Protein AF-A0A527Z3F0-F1 (afdb_monomer)

Radius of gyration: 15.31 Å; Cα contacts (8 Å, |Δi|>4): 81; chains: 1; bounding box: 34×33×38 Å

Foldseek 3Di:
DPVVDDLVVVLVVVVVVQVPDPDDDDDDACSVVSDDFADDDLVQDDAPVLVVDPPVRNHDCSSVQFDQCAPPDDSNPRDPDDDSGD

Secondary structure (DSSP, 8-state):
--TTS-HHHHHHHHHHHHHTSSS-----TTGGGTPPPP---GGG---HHHHHHTTT---SGGG-SPP--STTSGGGGS-SS--S--

pLDDT: mean 94.68, std 6.05, range [62.88, 98.44]

Sequence (86 aa):
TRPGGDPERTAK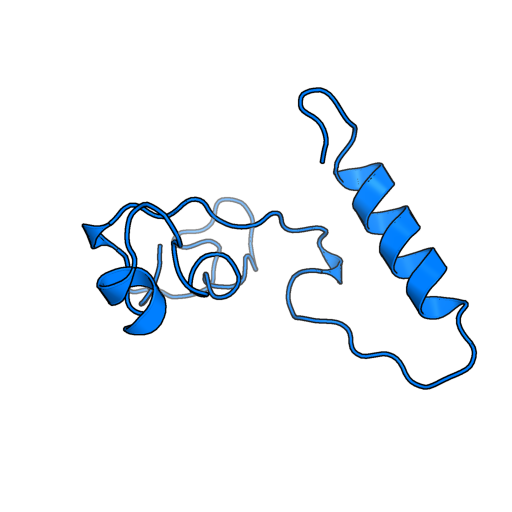FSIALLSCLRGSICLYQGEELGLEEAELAFEDLRDPYGIRFWPGFKGRDGCRTPMVWEKGANNAGFSTGKPWLP

Mean predicted aligned error: 3.44 Å

Structure (mmCIF, N/CA/C/O backbone):
data_AF-A0A527Z3F0-F1
#
_entry.id   AF-A0A527Z3F0-F1
#
loop_
_atom_site.group_PDB
_atom_site.id
_atom_site.type_symbol
_atom_site.label_atom_id
_atom_site.label_alt_id
_atom_site.label_comp_id
_atom_site.label_asym_id
_atom_site.label_entity_id
_atom_site.label_seq_id
_atom_site.pdbx_PDB_ins_code
_atom_site.Cartn_x
_atom_site.Cartn_y
_atom_site.Cartn_z
_atom_site.occupancy
_atom_site.B_iso_or_equiv
_atom_site.auth_seq_id
_atom_site.auth_comp_id
_atom_site.auth_asym_id
_atom_site.auth_atom_id
_atom_site.pdbx_PDB_model_num
ATOM 1 N N . THR A 1 1 ? 14.803 2.401 0.379 1.00 62.88 1 THR A N 1
ATOM 2 C CA . THR A 1 1 ? 15.958 3.284 0.061 1.00 62.88 1 THR A CA 1
ATOM 3 C C . THR A 1 1 ? 17.179 2.838 0.852 1.00 62.88 1 THR A C 1
ATOM 5 O O . THR A 1 1 ? 17.026 2.046 1.773 1.00 62.88 1 THR A O 1
ATOM 8 N N . ARG A 1 2 ? 18.408 3.247 0.489 1.00 72.50 2 ARG A N 1
ATOM 9 C CA . ARG A 1 2 ? 19.569 2.953 1.359 1.00 72.50 2 ARG A CA 1
ATOM 10 C C . ARG A 1 2 ? 19.339 3.614 2.728 1.00 72.50 2 ARG A C 1
ATOM 12 O O . ARG A 1 2 ? 18.804 4.724 2.736 1.00 72.50 2 ARG A O 1
ATOM 19 N N . PRO A 1 3 ? 19.757 2.995 3.846 1.00 69.62 3 PRO A N 1
ATOM 20 C CA . PRO A 1 3 ? 19.730 3.656 5.148 1.00 69.62 3 PRO A CA 1
ATOM 21 C C . PRO A 1 3 ? 20.411 5.032 5.070 1.00 69.62 3 PRO A C 1
ATOM 23 O O . PRO A 1 3 ? 21.529 5.133 4.563 1.00 69.62 3 PRO A O 1
ATOM 26 N N . GLY A 1 4 ? 19.718 6.089 5.507 1.00 72.31 4 GLY A N 1
ATOM 27 C CA . GLY A 1 4 ? 20.194 7.480 5.425 1.00 72.31 4 GLY A CA 1
ATOM 28 C C . GLY A 1 4 ? 19.988 8.185 4.075 1.00 72.31 4 GLY A C 1
ATOM 29 O O . GLY A 1 4 ? 20.495 9.288 3.888 1.00 72.31 4 GLY A O 1
ATOM 30 N N . GLY A 1 5 ? 19.282 7.567 3.123 1.00 84.25 5 GLY A N 1
ATOM 31 C CA . GLY A 1 5 ? 18.851 8.221 1.883 1.00 84.25 5 GLY A CA 1
ATOM 32 C C . GLY A 1 5 ? 17.650 9.155 2.075 1.00 84.25 5 GLY A C 1
ATOM 33 O O . GLY A 1 5 ? 17.099 9.248 3.165 1.00 84.25 5 GLY A O 1
ATOM 34 N N . ASP A 1 6 ? 17.234 9.811 0.990 1.00 91.75 6 ASP A N 1
ATOM 35 C CA . ASP A 1 6 ? 16.026 10.648 0.910 1.00 91.75 6 ASP A CA 1
ATOM 36 C C . ASP A 1 6 ? 14.910 9.860 0.184 1.00 91.75 6 ASP A C 1
ATOM 38 O O . ASP A 1 6 ? 14.957 9.721 -1.052 1.00 91.75 6 ASP A O 1
ATOM 42 N N . PRO A 1 7 ? 13.947 9.267 0.922 1.00 90.38 7 PRO A N 1
ATOM 43 C CA . PRO A 1 7 ? 12.869 8.473 0.335 1.00 90.38 7 PRO A CA 1
ATOM 44 C C . PRO A 1 7 ? 11.951 9.294 -0.560 1.00 90.38 7 PRO A C 1
ATOM 46 O O . PRO A 1 7 ? 11.599 8.838 -1.646 1.00 90.38 7 PRO A O 1
ATOM 49 N N . GLU A 1 8 ? 11.641 10.529 -0.164 1.00 92.75 8 GLU A N 1
ATOM 50 C CA . GLU A 1 8 ? 10.730 11.406 -0.896 1.00 92.75 8 GLU A CA 1
ATOM 51 C C . GLU A 1 8 ? 11.297 11.756 -2.275 1.00 92.75 8 GLU A C 1
ATOM 53 O O . GLU A 1 8 ? 10.617 11.628 -3.300 1.00 92.75 8 GLU A O 1
ATOM 58 N N . ARG A 1 9 ? 12.576 12.145 -2.330 1.00 94.62 9 ARG A N 1
ATOM 59 C CA . ARG A 1 9 ? 13.250 12.418 -3.604 1.00 94.62 9 ARG A CA 1
ATOM 60 C C . ARG A 1 9 ? 13.315 11.176 -4.485 1.00 94.62 9 ARG A C 1
ATOM 62 O O . ARG A 1 9 ? 13.139 11.281 -5.701 1.00 94.62 9 ARG A O 1
ATOM 69 N N . THR A 1 10 ? 13.568 10.015 -3.886 1.00 94.00 10 THR A N 1
ATOM 70 C CA . THR A 1 10 ? 13.644 8.746 -4.620 1.00 94.00 10 THR A CA 1
ATOM 71 C C . THR A 1 10 ? 12.285 8.363 -5.210 1.00 94.00 10 THR A C 1
ATOM 73 O O . THR A 1 10 ? 12.226 7.999 -6.385 1.00 94.00 10 THR A O 1
ATOM 76 N N . ALA A 1 11 ? 11.196 8.496 -4.447 1.00 95.31 11 ALA A N 1
ATOM 77 C CA . ALA A 1 11 ? 9.837 8.207 -4.903 1.00 95.31 11 ALA A CA 1
ATOM 78 C C . ALA A 1 11 ? 9.440 9.099 -6.091 1.00 95.31 11 ALA A C 1
ATOM 80 O O . ALA A 1 11 ? 9.079 8.595 -7.157 1.00 95.31 11 ALA A O 1
ATOM 81 N N . LYS A 1 12 ? 9.626 10.421 -5.959 1.00 96.06 12 LYS A N 1
ATOM 82 C CA . LYS A 1 12 ? 9.329 11.386 -7.033 1.00 96.06 12 LYS A CA 1
ATOM 83 C C . LYS A 1 12 ? 10.121 11.093 -8.306 1.00 96.06 12 LYS A C 1
ATOM 85 O O . LYS A 1 12 ? 9.556 11.094 -9.398 1.00 96.06 12 LYS A O 1
ATOM 90 N N . PHE A 1 13 ? 11.422 10.823 -8.176 1.00 96.62 13 PHE A N 1
ATOM 91 C CA . PHE A 1 13 ? 12.262 10.490 -9.326 1.00 96.62 13 PHE A CA 1
ATOM 92 C C . PHE A 1 13 ? 11.828 9.183 -10.002 1.00 96.62 13 PHE A C 1
ATOM 94 O O . PHE A 1 13 ? 11.784 9.119 -11.228 1.00 96.62 13 PHE A O 1
ATOM 101 N N . SER A 1 14 ? 11.475 8.160 -9.221 1.00 96.06 14 SER A N 1
ATOM 102 C CA . SER A 1 14 ? 11.085 6.846 -9.748 1.00 96.06 14 SER A CA 1
ATOM 103 C C . SER A 1 14 ? 9.798 6.920 -10.571 1.00 96.06 14 SER A C 1
ATOM 105 O O . SER A 1 14 ? 9.757 6.395 -11.683 1.00 96.06 14 SER A O 1
ATOM 107 N N . ILE A 1 15 ? 8.782 7.644 -10.087 1.00 96.38 15 ILE A N 1
ATOM 108 C CA . ILE A 1 15 ? 7.529 7.858 -10.832 1.00 96.38 15 ILE A CA 1
ATOM 109 C C . ILE A 1 15 ? 7.761 8.716 -12.077 1.00 96.38 15 ILE A C 1
ATOM 111 O O . ILE A 1 15 ? 7.207 8.415 -13.137 1.00 96.38 15 ILE A O 1
ATOM 115 N N . ALA A 1 16 ? 8.602 9.753 -11.985 1.00 97.38 16 ALA A N 1
ATOM 116 C CA . ALA A 1 16 ? 8.957 10.571 -13.143 1.00 97.38 16 ALA A CA 1
ATOM 117 C C . ALA A 1 16 ? 9.652 9.732 -14.227 1.00 97.38 16 ALA A C 1
ATOM 119 O O . ALA A 1 16 ? 9.306 9.830 -15.401 1.00 97.38 16 ALA A O 1
ATOM 120 N N . LEU A 1 17 ? 10.587 8.862 -13.833 1.00 97.69 17 LEU A N 1
ATOM 121 C CA . LEU A 1 17 ? 11.263 7.947 -14.746 1.00 97.69 17 LEU A CA 1
ATOM 122 C C . LEU A 1 17 ? 10.278 6.962 -15.390 1.00 97.69 17 LEU A C 1
ATOM 124 O O . LEU A 1 17 ? 10.279 6.843 -16.614 1.00 97.69 17 LEU A O 1
ATOM 128 N N . LEU A 1 18 ? 9.429 6.301 -14.591 1.00 97.81 18 LEU A N 1
ATOM 129 C CA . LEU A 1 18 ? 8.405 5.369 -15.079 1.00 97.81 18 LEU A CA 1
ATOM 130 C C . LEU A 1 18 ? 7.476 6.044 -16.100 1.00 97.81 18 LEU A C 1
ATOM 132 O O . LEU A 1 18 ? 7.214 5.479 -17.159 1.00 97.81 18 LEU A O 1
ATOM 136 N N . SER A 1 19 ? 7.043 7.274 -15.816 1.00 97.12 19 SER A N 1
ATOM 137 C CA . SER A 1 19 ? 6.140 8.055 -16.675 1.00 97.12 19 SER A CA 1
ATOM 138 C C . SER A 1 19 ? 6.784 8.525 -17.985 1.00 97.12 19 SER A C 1
ATOM 140 O O . SER A 1 19 ? 6.076 8.822 -18.943 1.00 97.12 19 SER A O 1
ATOM 142 N N . CYS A 1 20 ? 8.116 8.594 -18.050 1.00 97.75 20 CYS A N 1
ATOM 143 C CA . CYS A 1 20 ? 8.849 8.963 -19.264 1.00 97.75 20 CYS A CA 1
ATOM 144 C C . CYS A 1 20 ? 9.090 7.779 -20.213 1.00 97.75 20 CYS A C 1
ATOM 146 O O . CYS A 1 20 ? 9.567 7.979 -21.333 1.00 97.75 20 CYS A O 1
ATOM 148 N N . LEU A 1 21 ? 8.796 6.544 -19.795 1.00 98.06 21 LEU A N 1
ATOM 149 C CA . LEU A 1 21 ? 8.918 5.378 -20.662 1.00 98.06 21 LEU A CA 1
ATOM 150 C C . LEU A 1 21 ? 7.803 5.377 -21.715 1.00 98.06 21 LEU A C 1
ATOM 152 O O . LEU A 1 21 ? 6.651 5.706 -21.442 1.00 98.06 21 LEU A O 1
ATOM 156 N N . ARG A 1 22 ? 8.128 4.967 -22.946 1.00 98.44 22 ARG A N 1
ATOM 157 C CA . ARG A 1 22 ? 7.127 4.842 -24.012 1.00 98.44 22 ARG A CA 1
ATOM 158 C C . ARG A 1 22 ? 6.204 3.656 -23.731 1.00 98.44 22 ARG A C 1
ATOM 160 O O . ARG A 1 22 ? 6.567 2.516 -24.013 1.00 98.44 22 ARG A O 1
ATOM 167 N N . GLY A 1 23 ? 4.988 3.933 -23.283 1.00 98.12 23 GLY A N 1
ATOM 168 C CA . GLY A 1 23 ? 3.946 2.929 -23.091 1.00 98.12 23 GLY A CA 1
ATOM 169 C C . GLY A 1 23 ? 2.886 3.396 -22.104 1.00 98.12 23 GLY A C 1
ATOM 170 O O . GLY A 1 23 ? 2.952 4.505 -21.581 1.00 98.12 23 GLY A O 1
ATOM 171 N N . SER A 1 24 ? 1.899 2.541 -21.856 1.00 98.00 24 SER A N 1
ATOM 172 C CA . SER A 1 24 ? 1.009 2.710 -20.709 1.00 98.00 24 SER A CA 1
ATOM 173 C C . SER A 1 24 ? 1.762 2.369 -19.425 1.00 98.00 24 SER A C 1
ATOM 175 O O . SER A 1 24 ? 2.619 1.485 -19.428 1.00 98.00 24 SER A O 1
ATOM 177 N N . ILE A 1 25 ? 1.412 3.041 -18.332 1.00 98.06 25 ILE A N 1
ATOM 178 C CA . ILE A 1 25 ? 1.975 2.775 -17.008 1.00 98.06 25 ILE A CA 1
ATOM 179 C C . ILE A 1 25 ? 0.899 2.213 -16.082 1.00 98.06 25 ILE A C 1
ATOM 181 O O . ILE A 1 25 ? -0.278 2.559 -16.197 1.00 98.06 25 ILE A O 1
ATOM 185 N N . CYS A 1 26 ? 1.320 1.365 -15.152 1.00 98.00 26 CYS A N 1
ATOM 186 C CA . CYS A 1 26 ? 0.539 1.025 -13.972 1.00 98.00 26 CYS A CA 1
ATOM 187 C C . CYS A 1 26 ? 1.162 1.756 -12.787 1.00 98.00 26 CYS A C 1
ATOM 189 O O . CYS A 1 26 ? 2.376 1.693 -12.611 1.00 98.00 26 CYS A O 1
ATOM 191 N N . LEU A 1 27 ? 0.326 2.435 -12.008 1.00 97.19 27 LEU A N 1
ATOM 192 C CA . LEU A 1 27 ? 0.697 3.062 -10.746 1.00 97.19 27 LEU A CA 1
ATOM 193 C C . LEU A 1 27 ? -0.121 2.383 -9.648 1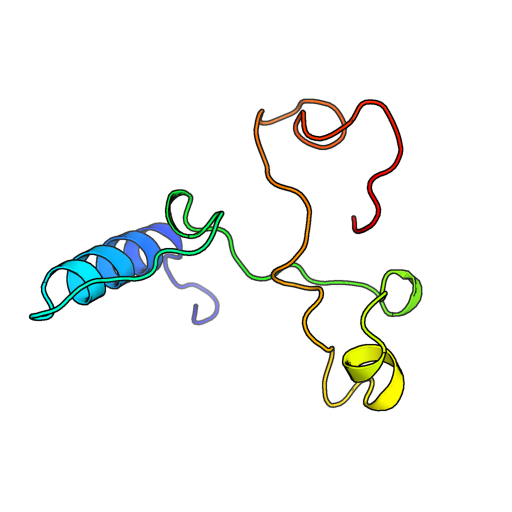.00 97.19 27 LEU A C 1
ATOM 195 O O . LEU A 1 27 ? -1.343 2.267 -9.777 1.00 97.19 27 LEU A O 1
ATOM 199 N N . TYR A 1 28 ? 0.550 1.877 -8.623 1.00 98.06 28 TYR A N 1
ATOM 200 C CA . TYR A 1 28 ? -0.076 1.180 -7.510 1.00 98.06 28 TYR A CA 1
ATOM 201 C C . TYR A 1 28 ? -0.490 2.157 -6.405 1.00 98.06 28 TYR A C 1
ATOM 203 O O . TYR A 1 28 ? 0.132 3.198 -6.211 1.00 98.06 28 TYR A O 1
ATOM 211 N N . GLN A 1 29 ? -1.564 1.821 -5.686 1.00 98.12 29 GLN A N 1
ATOM 212 C CA . GLN A 1 29 ? -2.113 2.672 -4.629 1.00 98.12 29 GLN A CA 1
ATOM 213 C C . GLN A 1 29 ? -1.060 2.969 -3.549 1.00 98.12 29 GLN A C 1
ATOM 215 O O . GLN A 1 29 ? -0.474 2.053 -2.975 1.00 98.12 29 GLN A O 1
ATOM 220 N N . GLY A 1 30 ? -0.820 4.249 -3.276 1.00 96.75 30 GLY A N 1
ATOM 221 C CA . GLY A 1 30 ? 0.180 4.703 -2.316 1.00 96.75 30 GLY A CA 1
ATOM 222 C C . GLY A 1 30 ? 1.552 5.002 -2.925 1.00 96.75 30 GLY A C 1
ATOM 223 O O . GLY A 1 30 ? 2.339 5.707 -2.289 1.00 96.75 30 GLY A O 1
ATOM 224 N N . GLU A 1 31 ? 1.844 4.570 -4.158 1.00 96.75 31 GLU A N 1
ATOM 225 C CA . GLU A 1 31 ? 3.074 4.983 -4.848 1.00 96.75 31 GLU A CA 1
ATOM 226 C C . GLU A 1 31 ? 3.070 6.496 -5.093 1.00 96.75 31 GLU A C 1
ATOM 228 O O . GLU A 1 31 ? 4.091 7.153 -4.903 1.00 96.75 31 GLU A O 1
ATOM 233 N N . GLU A 1 32 ? 1.911 7.081 -5.411 1.00 95.50 32 GLU A N 1
ATOM 234 C CA . GLU A 1 32 ? 1.739 8.527 -5.588 1.00 95.50 32 GLU A CA 1
ATOM 235 C C . GLU A 1 32 ? 2.043 9.336 -4.320 1.00 95.50 32 GLU A C 1
ATOM 237 O O . GLU A 1 32 ? 2.407 10.510 -4.404 1.00 95.50 32 GLU A O 1
ATOM 242 N N . LEU A 1 33 ? 1.919 8.699 -3.153 1.00 95.44 33 LEU A N 1
ATOM 243 C CA . LEU A 1 33 ? 2.247 9.267 -1.847 1.00 95.44 33 LEU A CA 1
ATOM 244 C C . LEU A 1 33 ? 3.688 8.948 -1.418 1.00 95.44 33 LEU A C 1
ATOM 246 O O . LEU A 1 33 ? 4.149 9.463 -0.401 1.00 95.44 33 LEU A O 1
ATOM 250 N N . GLY A 1 34 ? 4.400 8.107 -2.175 1.00 94.88 34 GLY A N 1
ATOM 251 C CA . GLY A 1 34 ? 5.736 7.630 -1.834 1.00 94.88 34 GLY A CA 1
ATOM 252 C C . GLY A 1 34 ? 5.766 6.748 -0.585 1.00 94.88 34 GLY A C 1
ATOM 253 O O . GLY A 1 34 ? 6.734 6.831 0.171 1.00 94.88 34 GLY A O 1
ATOM 254 N N . LEU A 1 35 ? 4.717 5.949 -0.343 1.00 95.19 35 LEU A N 1
ATOM 255 C CA . LEU A 1 35 ? 4.671 5.043 0.808 1.00 95.19 35 LEU A CA 1
ATOM 256 C C . LEU A 1 35 ? 5.785 3.991 0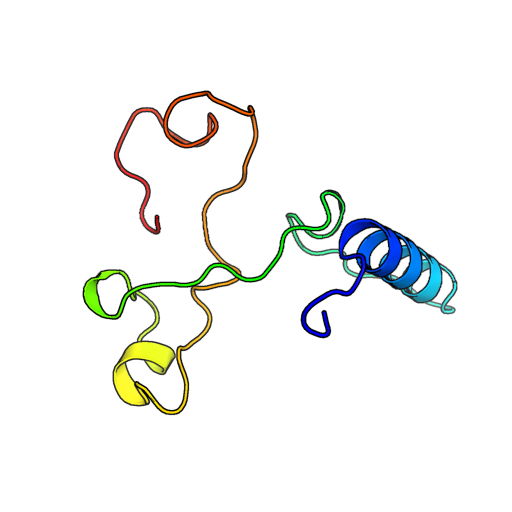.730 1.00 95.19 35 LEU A C 1
ATOM 258 O O . LEU A 1 35 ? 6.071 3.435 -0.331 1.00 95.19 35 LEU A O 1
ATOM 262 N N . GLU A 1 36 ? 6.410 3.721 1.873 1.00 93.94 36 GLU A N 1
ATOM 263 C CA . GLU A 1 36 ? 7.372 2.630 2.021 1.00 93.94 36 GLU A CA 1
ATOM 264 C C . GLU A 1 36 ? 6.652 1.311 2.340 1.00 93.94 36 GLU A C 1
ATOM 266 O O . GLU A 1 36 ? 5.502 1.304 2.781 1.00 93.94 36 GLU A O 1
ATOM 271 N N . GLU A 1 37 ? 7.341 0.189 2.125 1.00 94.62 37 GLU A N 1
ATOM 272 C CA . GLU A 1 37 ? 6.846 -1.133 2.520 1.00 94.62 37 GLU A CA 1
ATOM 273 C C . GLU A 1 37 ? 6.613 -1.169 4.039 1.00 94.62 37 GLU A C 1
ATOM 275 O O . GLU A 1 37 ? 7.497 -0.797 4.817 1.00 94.62 37 GLU A O 1
ATOM 280 N N . ALA A 1 38 ? 5.440 -1.629 4.473 1.00 95.50 38 ALA A N 1
ATOM 281 C CA . ALA A 1 38 ? 5.146 -1.748 5.892 1.00 95.50 38 ALA A CA 1
ATOM 282 C C . ALA A 1 38 ? 5.883 -2.941 6.519 1.00 95.50 38 ALA A C 1
ATOM 284 O O . ALA A 1 38 ? 5.862 -4.061 6.003 1.00 95.50 38 ALA A O 1
ATOM 285 N N . GLU A 1 39 ? 6.488 -2.719 7.685 1.00 94.62 39 GLU A N 1
ATOM 286 C CA . GLU A 1 39 ? 7.072 -3.791 8.489 1.00 94.62 39 GLU A CA 1
ATOM 287 C C . GLU A 1 39 ? 5.997 -4.430 9.371 1.00 94.62 39 GLU A C 1
ATOM 289 O O . GLU A 1 39 ? 5.445 -3.791 10.267 1.00 94.62 39 GLU A O 1
ATOM 294 N N . LEU A 1 40 ? 5.718 -5.708 9.118 1.00 94.62 40 LEU A N 1
ATOM 295 C CA . LEU A 1 40 ? 4.687 -6.475 9.813 1.00 94.62 40 LEU A CA 1
ATOM 296 C C . LEU A 1 40 ? 5.302 -7.497 10.768 1.00 94.62 40 LEU A C 1
ATOM 298 O O . LEU A 1 40 ? 6.304 -8.151 10.449 1.00 94.62 40 LEU A O 1
ATOM 302 N N . ALA A 1 41 ? 4.669 -7.656 11.931 1.00 95.56 41 ALA A N 1
ATOM 303 C CA . ALA A 1 41 ? 4.957 -8.755 12.838 1.00 95.56 41 ALA A CA 1
ATOM 304 C C . ALA A 1 41 ? 4.383 -10.069 12.283 1.00 95.56 41 ALA A C 1
ATOM 306 O O . ALA A 1 41 ? 3.466 -10.068 11.459 1.00 95.56 41 ALA A O 1
ATOM 307 N N . PHE A 1 42 ? 4.914 -11.208 12.734 1.00 95.56 42 PHE A N 1
ATOM 308 C CA . PHE A 1 42 ? 4.454 -12.516 12.257 1.00 95.56 42 PHE A CA 1
ATOM 309 C C . PHE A 1 42 ? 2.9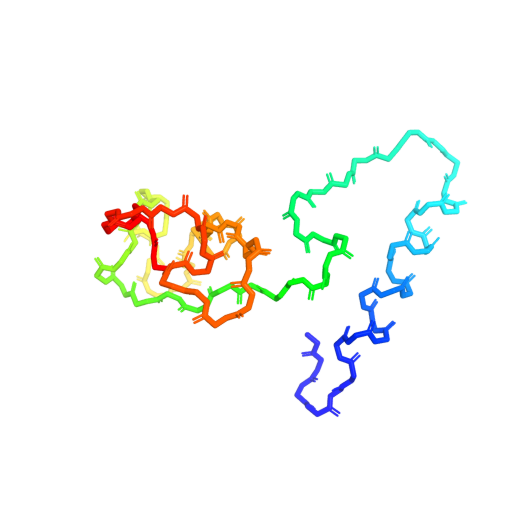66 -12.741 12.567 1.00 95.56 42 PHE A C 1
ATOM 311 O O . PHE A 1 42 ? 2.243 -13.322 11.762 1.00 95.56 42 PHE A O 1
ATOM 318 N N . GLU A 1 43 ? 2.501 -12.238 13.711 1.00 96.69 43 GLU A N 1
ATOM 319 C CA . GLU A 1 43 ? 1.126 -12.386 14.192 1.00 96.69 43 GLU A CA 1
ATOM 320 C C . GLU A 1 43 ? 0.110 -11.593 13.356 1.00 96.69 43 GLU A C 1
ATOM 322 O O . GLU A 1 43 ? -1.081 -11.916 13.364 1.00 96.69 43 GLU A O 1
ATOM 327 N N . ASP A 1 44 ? 0.576 -10.581 12.621 1.00 96.31 44 ASP A N 1
ATOM 328 C CA . ASP A 1 44 ? -0.254 -9.749 11.751 1.00 96.31 44 ASP A CA 1
ATOM 329 C C . ASP A 1 44 ? -0.370 -10.314 10.328 1.00 96.31 44 ASP A C 1
ATOM 331 O O . ASP A 1 44 ? -1.247 -9.884 9.574 1.00 96.31 44 ASP A O 1
ATOM 335 N N . LEU A 1 45 ? 0.465 -11.293 9.954 1.00 96.62 45 LEU A N 1
ATOM 336 C CA . LEU A 1 45 ? 0.470 -11.855 8.605 1.00 96.62 45 LEU A CA 1
ATOM 337 C C . LEU A 1 45 ? -0.864 -12.519 8.250 1.00 96.62 45 LEU A C 1
ATOM 339 O O . LEU A 1 45 ? -1.441 -13.314 8.998 1.00 96.62 45 LEU A O 1
ATOM 343 N N . ARG A 1 46 ? -1.330 -12.224 7.038 1.00 97.00 46 ARG A N 1
ATOM 344 C CA . ARG A 1 46 ? -2.536 -12.781 6.417 1.00 97.00 46 ARG A CA 1
ATOM 345 C C . ARG A 1 46 ? -2.212 -13.593 5.171 1.00 97.00 46 ARG A C 1
ATOM 347 O O . ARG A 1 46 ? -2.953 -14.518 4.846 1.00 97.00 46 ARG A O 1
ATOM 354 N N . ASP A 1 47 ? -1.121 -13.278 4.482 1.00 97.62 47 ASP A N 1
ATOM 355 C CA . ASP A 1 47 ? -0.675 -13.947 3.272 1.00 97.62 47 ASP A CA 1
ATOM 356 C C . ASP A 1 47 ? -0.153 -15.358 3.588 1.00 97.62 47 ASP A C 1
ATOM 358 O O . ASP A 1 47 ? 0.908 -15.500 4.209 1.00 97.62 47 ASP A O 1
ATOM 362 N N . PRO A 1 48 ? -0.809 -16.425 3.085 1.00 97.19 48 PRO A N 1
ATOM 363 C CA . PRO A 1 48 ? -0.337 -17.794 3.276 1.00 97.19 48 PRO A CA 1
ATOM 364 C C . PRO A 1 48 ? 1.089 -18.012 2.766 1.00 97.19 48 PRO A C 1
ATOM 366 O O . PRO A 1 48 ? 1.799 -18.886 3.263 1.00 97.19 48 PRO A O 1
ATOM 369 N N . TYR A 1 49 ? 1.522 -17.224 1.775 1.00 96.12 49 TYR A N 1
ATOM 370 C CA . TYR A 1 49 ? 2.872 -17.324 1.236 1.00 96.12 49 TYR A CA 1
ATOM 371 C C . TYR A 1 49 ? 3.922 -16.793 2.223 1.00 96.12 49 TYR A C 1
ATOM 373 O O . TYR A 1 49 ? 4.946 -17.444 2.415 1.00 96.12 49 TYR A O 1
ATOM 381 N N . GLY A 1 50 ? 3.641 -15.681 2.911 1.00 95.56 50 GLY A N 1
ATOM 382 C CA . GLY A 1 50 ? 4.513 -15.149 3.963 1.00 95.56 50 GLY A CA 1
ATOM 383 C C . GLY A 1 50 ? 4.562 -16.055 5.1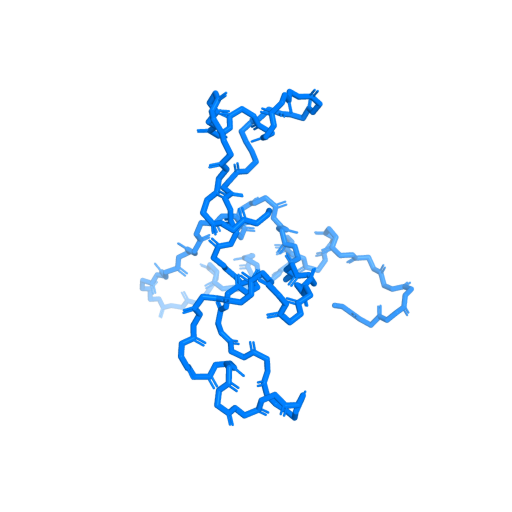86 1.00 95.56 50 GLY A C 1
ATO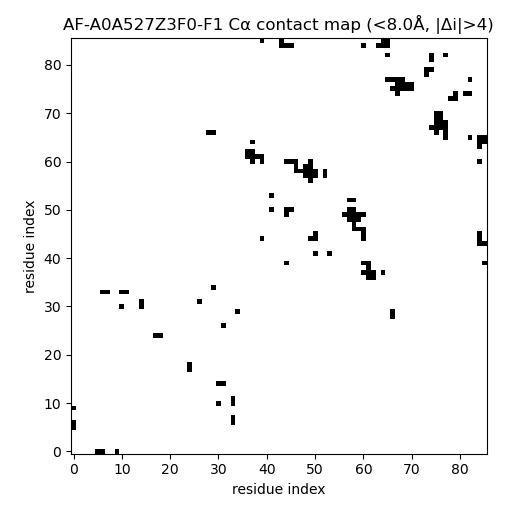M 384 O O . GLY A 1 50 ? 5.641 -16.383 5.669 1.00 95.56 50 GLY A O 1
ATOM 385 N N . ILE A 1 51 ? 3.402 -16.561 5.616 1.00 96.25 51 ILE A N 1
ATOM 386 C CA . ILE A 1 51 ? 3.307 -17.492 6.751 1.00 96.25 51 ILE A CA 1
ATOM 387 C C . ILE A 1 51 ? 4.138 -18.758 6.492 1.00 96.25 51 ILE A C 1
ATOM 389 O O . ILE A 1 51 ? 4.841 -19.234 7.379 1.00 96.25 51 ILE A O 1
ATOM 393 N N . ARG A 1 52 ? 4.094 -19.300 5.267 1.00 97.38 52 ARG A N 1
ATOM 394 C CA . ARG A 1 52 ? 4.789 -20.548 4.914 1.00 97.38 52 ARG A CA 1
ATOM 395 C C . ARG A 1 52 ? 6.316 -20.429 4.904 1.00 97.38 52 ARG A C 1
ATOM 397 O O . ARG A 1 52 ? 6.983 -21.427 5.166 1.00 97.38 52 ARG A O 1
ATOM 404 N N . PHE A 1 53 ? 6.863 -19.266 4.555 1.00 96.31 53 PHE A N 1
ATOM 405 C CA . PHE A 1 53 ? 8.304 -19.083 4.320 1.00 96.31 53 PHE A CA 1
ATOM 406 C C . PHE A 1 53 ? 8.973 -18.109 5.298 1.00 96.31 53 PHE A C 1
ATOM 408 O O . PHE A 1 53 ? 10.125 -17.708 5.102 1.00 96.31 53 PHE A O 1
ATOM 41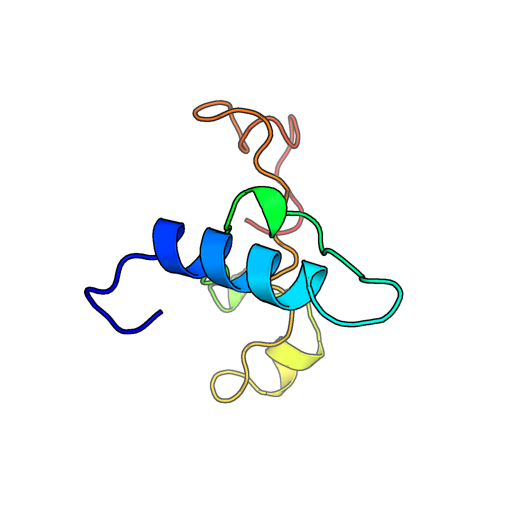5 N N . TRP A 1 54 ? 8.279 -17.758 6.378 1.00 93.94 54 TRP A N 1
ATOM 416 C CA . TRP A 1 54 ? 8.825 -16.931 7.442 1.00 93.94 54 TRP A CA 1
ATOM 417 C C . TRP A 1 54 ? 10.036 -17.593 8.132 1.00 93.94 54 TRP A C 1
ATOM 419 O O . TRP A 1 54 ? 10.020 -18.805 8.359 1.00 93.94 54 TRP A O 1
ATOM 429 N N . PRO A 1 55 ? 11.080 -16.832 8.523 1.00 93.38 55 PRO A N 1
ATOM 430 C CA . PRO A 1 55 ? 11.288 -15.394 8.304 1.00 93.38 55 PRO A CA 1
ATOM 431 C C . PRO A 1 55 ? 12.028 -15.063 6.998 1.00 93.38 55 PRO A C 1
ATOM 433 O O . PRO A 1 55 ? 12.245 -13.891 6.704 1.00 93.38 55 PRO A O 1
ATOM 436 N N . GLY A 1 56 ? 12.450 -16.074 6.228 1.00 91.62 56 GLY A N 1
ATOM 437 C CA . GLY A 1 56 ? 13.273 -15.885 5.027 1.00 91.62 56 GLY A CA 1
ATOM 438 C C . GLY A 1 56 ? 12.554 -15.134 3.905 1.00 91.62 56 GLY A C 1
ATOM 439 O O . GLY A 1 56 ? 13.187 -14.403 3.147 1.00 91.62 56 GLY A O 1
ATOM 440 N N . PHE A 1 57 ? 11.231 -15.274 3.827 1.00 93.06 57 PHE A N 1
ATOM 441 C CA . PHE A 1 57 ? 10.372 -14.502 2.940 1.00 93.06 57 PHE A CA 1
ATOM 442 C C . PHE A 1 57 ? 9.083 -14.112 3.674 1.00 93.06 57 PHE A C 1
ATOM 444 O O . PHE A 1 57 ? 8.321 -14.978 4.097 1.00 93.06 57 PHE A O 1
ATOM 451 N N . LYS A 1 58 ? 8.842 -12.803 3.822 1.00 93.00 58 LYS A N 1
ATOM 452 C CA . LYS A 1 58 ? 7.748 -12.255 4.647 1.00 93.00 58 LYS A CA 1
ATOM 453 C C . LYS A 1 58 ? 6.382 -12.185 3.948 1.00 93.00 58 LYS A C 1
ATOM 455 O O . LYS A 1 58 ? 5.397 -11.828 4.582 1.00 93.00 58 LYS A O 1
ATOM 460 N N . GLY A 1 59 ? 6.283 -12.558 2.671 1.00 95.75 59 GLY A N 1
ATOM 461 C CA . GLY A 1 59 ? 5.020 -12.497 1.929 1.00 95.75 59 GLY A CA 1
ATOM 462 C C . GLY A 1 59 ? 4.779 -11.152 1.255 1.00 95.75 59 GLY A C 1
ATOM 463 O O . GLY A 1 59 ? 5.718 -10.430 0.936 1.00 95.75 59 GLY A O 1
ATOM 464 N N . ARG A 1 60 ? 3.504 -10.866 0.981 1.00 97.75 60 ARG A N 1
ATOM 465 C CA . ARG A 1 60 ? 3.049 -9.695 0.211 1.00 97.75 60 ARG A CA 1
ATOM 466 C C . ARG A 1 60 ? 2.245 -8.694 1.038 1.00 97.75 60 ARG A C 1
ATOM 468 O O . ARG A 1 60 ? 1.713 -7.750 0.472 1.00 97.75 60 ARG A O 1
ATOM 475 N N . ASP A 1 61 ? 2.064 -8.933 2.333 1.00 97.94 61 ASP A N 1
ATOM 476 C CA . ASP A 1 61 ? 1.191 -8.084 3.150 1.00 97.94 61 ASP A CA 1
ATOM 477 C C . ASP A 1 61 ? 1.769 -6.683 3.387 1.00 97.94 61 ASP A C 1
ATOM 479 O O . ASP A 1 61 ? 0.997 -5.746 3.570 1.00 97.94 61 ASP A O 1
ATOM 483 N N . GLY A 1 62 ? 3.094 -6.509 3.311 1.00 97.06 62 GLY A N 1
ATOM 484 C CA . GLY A 1 62 ? 3.743 -5.210 3.524 1.00 97.06 62 GLY A CA 1
ATOM 485 C C . GLY A 1 62 ? 3.315 -4.130 2.521 1.00 97.06 62 GLY A C 1
ATOM 486 O O . GLY A 1 62 ? 3.224 -2.963 2.893 1.00 97.06 62 GLY A O 1
ATOM 487 N N . CYS A 1 63 ? 2.941 -4.510 1.294 1.00 97.06 63 CYS A N 1
ATOM 488 C CA . CYS A 1 63 ? 2.396 -3.602 0.278 1.00 97.06 63 CYS A CA 1
ATOM 489 C C . CYS A 1 63 ? 0.856 -3.580 0.223 1.00 97.06 63 CYS A C 1
ATOM 491 O O . CYS A 1 63 ? 0.261 -3.053 -0.722 1.00 97.06 63 CYS A O 1
ATOM 493 N N . ARG A 1 64 ? 0.180 -4.203 1.194 1.00 98.25 64 ARG A N 1
ATOM 494 C CA . ARG A 1 64 ? -1.288 -4.331 1.239 1.00 98.25 64 ARG A CA 1
ATOM 495 C C . ARG A 1 64 ? -1.907 -3.707 2.478 1.00 98.25 64 ARG A C 1
ATOM 497 O O . ARG A 1 64 ? -3.111 -3.865 2.694 1.00 98.25 64 ARG A O 1
ATOM 504 N N . THR A 1 65 ? -1.109 -3.022 3.288 1.00 98.00 65 THR A N 1
ATOM 505 C CA . THR A 1 65 ? -1.624 -2.279 4.429 1.00 98.00 65 THR A CA 1
ATOM 506 C C . THR A 1 65 ? -2.636 -1.221 3.973 1.00 98.00 65 THR A C 1
ATOM 508 O O . THR A 1 65 ? -2.629 -0.787 2.812 1.00 98.00 65 THR A O 1
ATOM 511 N N . PRO A 1 66 ? -3.588 -0.851 4.841 1.00 97.8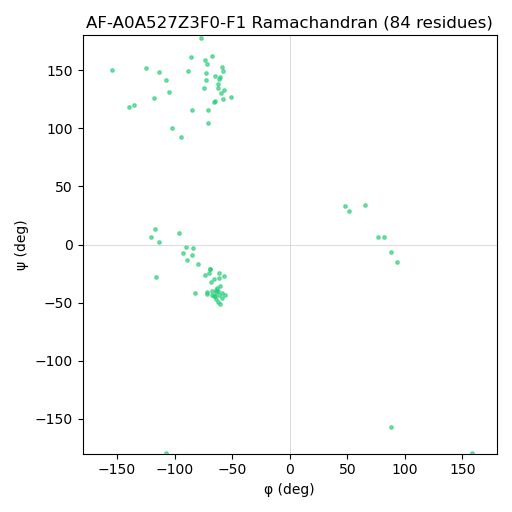1 66 PRO A N 1
ATOM 512 C CA . PRO A 1 66 ? -4.620 0.112 4.489 1.00 97.81 66 PRO A CA 1
ATOM 513 C C . PRO A 1 66 ? -4.071 1.474 4.035 1.00 97.81 66 PRO A C 1
ATOM 515 O O . PRO A 1 66 ? -3.043 1.940 4.518 1.00 97.81 66 PRO A O 1
ATOM 518 N N . MET A 1 67 ? -4.800 2.151 3.141 1.00 97.94 67 MET A N 1
ATOM 519 C CA . MET A 1 67 ? -4.434 3.495 2.673 1.00 97.94 67 MET A CA 1
ATOM 520 C C . MET A 1 67 ? -4.491 4.539 3.793 1.00 97.94 67 MET A C 1
ATOM 522 O O . MET A 1 67 ? -5.385 4.520 4.639 1.00 97.94 67 MET A O 1
ATOM 526 N N . VAL A 1 68 ? -3.576 5.507 3.727 1.00 96.38 68 VAL A N 1
ATOM 527 C CA . VAL A 1 68 ? -3.479 6.638 4.659 1.00 96.38 68 VAL A CA 1
ATOM 528 C C . VAL A 1 68 ? -4.227 7.838 4.072 1.00 96.38 68 VAL A C 1
ATOM 530 O O . VAL A 1 68 ? -3.658 8.607 3.301 1.00 96.38 68 VAL A O 1
ATOM 533 N N . TRP A 1 69 ? -5.506 8.001 4.417 1.00 96.75 69 TRP A N 1
ATOM 534 C CA . TRP A 1 69 ? -6.337 9.102 3.907 1.00 96.75 69 TRP A CA 1
ATOM 535 C C . TRP A 1 69 ? -6.130 10.407 4.672 1.00 96.75 69 TRP A C 1
ATOM 537 O O . TRP A 1 69 ? -6.061 11.478 4.073 1.00 96.75 69 TRP A O 1
ATOM 547 N N . GLU A 1 70 ? -6.026 10.319 5.997 1.00 96.94 70 GLU A N 1
ATOM 548 C CA . GLU A 1 70 ? -5.904 11.476 6.875 1.00 96.94 70 GLU A CA 1
ATOM 549 C C . GLU A 1 70 ? -4.822 11.249 7.931 1.00 96.94 70 GLU A C 1
ATOM 551 O O . GLU A 1 70 ? -4.885 10.340 8.765 1.00 96.94 70 GLU A O 1
ATOM 556 N N . LYS A 1 71 ? -3.807 12.116 7.913 1.00 93.38 71 LYS A N 1
ATOM 557 C CA . LYS A 1 71 ? -2.710 12.071 8.877 1.00 93.38 71 LYS A CA 1
ATOM 558 C C . LYS A 1 71 ? -3.230 12.387 10.281 1.00 93.38 71 LYS A C 1
ATOM 560 O O . LYS A 1 71 ? -3.728 13.478 10.528 1.00 93.38 71 LYS A O 1
ATOM 565 N N . GLY A 1 72 ? -3.019 11.464 11.217 1.00 91.69 72 GLY A N 1
ATOM 566 C CA . GLY A 1 72 ? -3.369 11.643 12.630 1.00 91.69 72 GLY A CA 1
ATOM 567 C C . GLY A 1 72 ? -4.797 11.232 13.000 1.00 91.69 72 GLY A C 1
ATOM 568 O O . GLY A 1 72 ? -5.105 11.184 14.188 1.00 91.69 72 GLY A O 1
ATOM 569 N N . ALA A 1 73 ? -5.644 10.881 12.028 1.00 95.75 73 ALA A N 1
ATOM 570 C CA . ALA A 1 73 ? -6.929 10.248 12.302 1.00 95.75 73 ALA A CA 1
ATOM 571 C C . ALA A 1 73 ? -6.743 8.789 12.764 1.00 95.75 73 ALA A C 1
ATOM 573 O O . ALA A 1 73 ? -5.756 8.130 12.422 1.00 95.75 73 ALA A O 1
ATOM 574 N N . ASN A 1 74 ? -7.720 8.255 13.507 1.00 95.31 74 ASN A N 1
ATOM 575 C CA . ASN A 1 74 ? -7.742 6.834 13.867 1.00 95.31 74 ASN A CA 1
ATOM 576 C C . ASN A 1 74 ? -7.701 5.968 12.598 1.00 95.31 74 ASN A C 1
ATOM 578 O O . ASN A 1 74 ? -8.435 6.235 11.645 1.00 95.31 74 ASN A O 1
ATOM 582 N N . ASN A 1 75 ? -6.828 4.953 12.583 1.00 94.81 75 ASN A N 1
ATOM 583 C CA . ASN A 1 75 ? -6.545 4.117 11.406 1.00 94.81 75 ASN A CA 1
ATOM 584 C C . ASN A 1 75 ? -6.277 4.937 10.128 1.00 94.81 75 ASN A C 1
ATOM 586 O O . ASN A 1 75 ? -6.701 4.543 9.045 1.00 94.81 75 ASN A O 1
ATOM 590 N N . 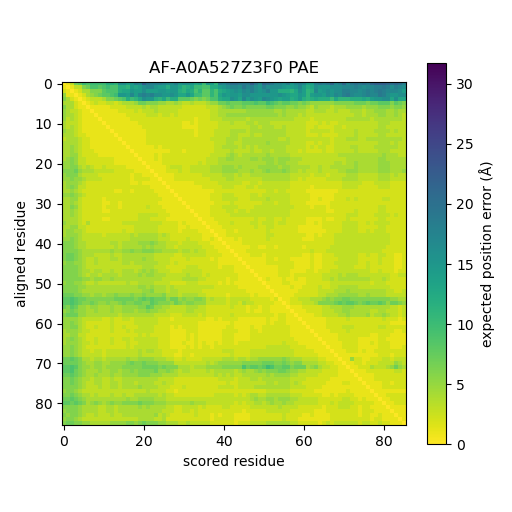ALA A 1 76 ? -5.671 6.122 10.263 1.00 96.25 76 ALA A N 1
ATOM 591 C CA . ALA A 1 76 ? -5.436 7.069 9.175 1.00 96.25 76 ALA A CA 1
ATOM 592 C C . ALA A 1 76 ? -6.685 7.420 8.336 1.00 96.25 76 ALA A C 1
ATOM 594 O O . ALA A 1 76 ? -6.583 7.706 7.143 1.00 96.25 76 ALA A O 1
ATOM 595 N N . GLY A 1 77 ? -7.877 7.361 8.939 1.00 97.00 77 GLY A N 1
ATOM 596 C CA . GLY A 1 77 ? -9.144 7.612 8.250 1.00 97.00 77 GLY A CA 1
ATOM 597 C C . GLY A 1 77 ? -9.628 6.456 7.363 1.00 97.00 77 GLY A C 1
ATOM 598 O O . GLY A 1 77 ? -10.623 6.610 6.662 1.00 97.00 77 GLY A O 1
ATOM 599 N N . PHE A 1 78 ? -8.968 5.293 7.383 1.00 97.94 78 PHE A N 1
ATOM 600 C CA . PHE A 1 78 ? -9.349 4.133 6.571 1.00 97.94 78 PHE A CA 1
ATOM 601 C C . PHE A 1 78 ? -10.626 3.439 7.055 1.00 97.94 78 PHE A C 1
ATOM 603 O O . PHE A 1 78 ? -11.456 3.016 6.253 1.00 97.94 78 PHE A O 1
ATOM 610 N N . SER A 1 79 ? -10.772 3.274 8.369 1.00 97.44 79 SER A N 1
ATOM 611 C CA . SER A 1 79 ? -11.887 2.539 8.964 1.00 97.44 79 SER A CA 1
ATOM 612 C C . SER A 1 79 ? -12.164 3.011 10.383 1.00 97.44 79 SER A C 1
ATOM 614 O O . SER A 1 79 ? -11.253 3.392 11.119 1.00 97.44 79 SER A O 1
ATOM 616 N N . THR A 1 80 ? -13.428 2.923 10.794 1.00 96.50 80 THR A N 1
ATOM 617 C CA . THR A 1 80 ? -13.856 3.144 12.181 1.00 96.50 80 THR A CA 1
ATOM 618 C C . THR A 1 80 ? -13.602 1.927 13.079 1.00 96.50 80 THR A C 1
ATOM 620 O O . THR A 1 80 ? -13.610 2.061 14.301 1.00 96.50 80 THR A O 1
ATOM 623 N N . GLY A 1 81 ? -13.367 0.746 12.495 1.00 96.19 81 GLY A N 1
ATOM 624 C CA . GLY A 1 81 ? -13.018 -0.494 13.195 1.00 96.19 81 GLY A CA 1
ATOM 625 C C . GLY A 1 81 ? -11.553 -0.894 13.005 1.00 96.19 81 GLY A C 1
ATOM 626 O O . GLY A 1 81 ? -10.801 -0.217 12.309 1.00 96.19 81 GLY A O 1
ATOM 627 N N . LYS A 1 82 ? -11.140 -2.023 13.598 1.00 96.00 82 LYS A N 1
ATOM 628 C CA . LYS A 1 82 ? -9.782 -2.558 13.403 1.00 96.00 82 LYS A CA 1
ATOM 629 C C . LYS A 1 82 ? -9.594 -2.982 11.933 1.00 96.00 82 LYS A C 1
ATOM 631 O O . LYS A 1 82 ? -10.378 -3.811 11.463 1.00 96.00 82 LYS A O 1
ATOM 636 N N . PRO A 1 83 ? -8.589 -2.455 11.212 1.00 96.94 83 PRO A N 1
ATOM 637 C CA . PRO A 1 83 ? -8.306 -2.896 9.854 1.00 96.94 83 PRO A CA 1
ATOM 638 C C . PRO A 1 83 ? -7.780 -4.341 9.818 1.00 96.94 83 PRO A C 1
ATOM 640 O O . PRO A 1 83 ? -7.371 -4.919 10.827 1.00 96.94 83 PRO A O 1
ATOM 643 N N . TRP A 1 84 ? -7.851 -4.953 8.636 1.00 96.88 84 TRP A N 1
ATOM 644 C CA . TRP A 1 84 ? -7.512 -6.364 8.421 1.00 96.88 84 TRP A CA 1
ATOM 645 C C . TRP A 1 84 ? -5.996 -6.643 8.471 1.00 96.88 84 TRP A C 1
ATOM 647 O O . TRP A 1 84 ? -5.593 -7.747 8.854 1.00 96.88 84 TRP A O 1
ATOM 657 N N . LEU A 1 85 ? -5.204 -5.619 8.147 1.00 96.62 85 LEU A N 1
ATOM 658 C CA . LEU A 1 85 ? -3.768 -5.468 8.376 1.00 96.62 85 LEU A CA 1
ATOM 659 C C . LEU A 1 85 ? -3.538 -4.163 9.159 1.00 96.62 85 LEU A C 1
ATOM 661 O O . LEU A 1 85 ? -4.391 -3.275 9.055 1.00 96.62 85 LEU A O 1
ATOM 665 N N . PRO A 1 86 ? -2.463 -4.065 9.958 1.00 94.25 86 PRO A N 1
ATOM 666 C CA . PRO A 1 86 ? -2.163 -2.872 10.747 1.00 94.25 86 PRO A CA 1
ATOM 667 C C . PRO A 1 86 ? -1.818 -1.652 9.883 1.00 94.25 86 PRO A C 1
ATOM 669 O O . PRO A 1 86 ? -1.380 -1.831 8.722 1.00 94.25 86 PRO A O 1
#

Nearest PDB structures (foldseek):
  6aav-assembly2_B  TM=9.948E-01  e=6.802E-07  Xanthomonas campestris
  3wy4-assembly1_A  TM=9.579E-01  e=2.980E-05  Halomonas sp. H11
  3wy3-assembly1_A  TM=9.456E-01  e=2.980E-05  Halomonas sp. H11
  7voh-assembly2_B  TM=9.221E-01  e=2.398E-03  Qipengyuania seohaensis

Solvent-accessible surface area (backbone atoms only — not comparable to full-atom values): 5676 Å² total; per-residue (Å²): 122,64,92,92,60,62,59,65,64,50,38,56,48,49,54,53,54,59,70,68,47,94,70,90,79,88,82,59,93,49,55,91,75,46,65,73,76,48,90,75,57,82,89,59,64,78,41,69,65,9,69,73,39,57,83,88,37,74,53,64,50,38,82,62,42,72,64,77,77,32,92,90,42,68,67,22,61,62,45,97,61,86,65,93,42,118